Protein AF-A0A1B1S515-F1 (afdb_monomer_lite)

Sequence (74 aa):
MRRLYEYFTIEQKKEAVKKLELDKLELQKEINQNIDSYPRITREVLLHTLDSWNLEIEELENDIKDNRGPHKKI

Foldseek 3Di:
DPPVQLAAALVRLVVVLVVLVVVLVVLVVCCVVCVVVDDPVVNVVSVVSSVVSVVVNVVSVVCSVVNNGHDDDD

Radius of gyration: 14.92 Å; chains: 1; bounding box: 31×14×49 Å

Secondary structure (DSSP, 8-state):
--TTGGG--HHHHHHHHHHHHHHHHHHHHHHHHHGGGS-HHHHHHHHHHHHHHHHHHHHHHHHHHTT-------

Structure (mmCIF, N/CA/C/O backbone):
data_AF-A0A1B1S515-F1
#
_entry.id   AF-A0A1B1S515-F1
#
loop_
_atom_site.group_PDB
_atom_site.id
_atom_site.type_symbol
_atom_site.label_atom_id
_atom_site.label_alt_id
_atom_site.label_comp_id
_atom_site.label_asym_id
_atom_site.label_entity_id
_atom_site.label_seq_id
_atom_site.pdbx_PDB_ins_code
_atom_site.Cartn_x
_atom_site.Cartn_y
_atom_site.Cartn_z
_atom_site.occupancy
_atom_site.B_iso_or_equiv
_atom_site.auth_seq_id
_atom_site.auth_comp_id
_atom_site.auth_asym_id
_atom_site.auth_atom_id
_atom_site.pdbx_PDB_model_num
ATOM 1 N N . MET A 1 1 ? -4.484 -4.248 -10.273 1.00 60.78 1 MET A N 1
ATOM 2 C CA . MET A 1 1 ? -3.870 -2.989 -10.747 1.00 60.78 1 MET A CA 1
ATOM 3 C C . MET A 1 1 ? -4.848 -1.890 -11.202 1.00 60.78 1 MET A C 1
ATOM 5 O O . MET A 1 1 ? -5.732 -2.129 -12.027 1.00 60.78 1 MET A O 1
ATOM 9 N N . ARG A 1 2 ? -4.642 -0.639 -10.754 1.00 71.00 2 ARG A N 1
ATOM 10 C CA . ARG A 1 2 ? -5.168 0.551 -11.451 1.00 71.00 2 ARG A CA 1
ATOM 11 C C . ARG A 1 2 ? -4.503 0.654 -12.825 1.00 71.00 2 ARG A C 1
ATOM 13 O O . ARG A 1 2 ? -3.284 0.752 -12.904 1.00 71.00 2 ARG A O 1
ATOM 20 N N . ARG A 1 3 ? -5.297 0.749 -13.898 1.00 77.38 3 ARG A N 1
ATOM 21 C CA . ARG A 1 3 ? -4.803 0.878 -15.290 1.00 77.38 3 ARG A CA 1
ATOM 22 C C . ARG A 1 3 ? -3.832 2.043 -15.513 1.00 77.38 3 ARG A C 1
ATOM 24 O O . ARG A 1 3 ? -3.176 2.109 -16.540 1.00 77.38 3 ARG A O 1
ATOM 31 N N . LEU A 1 4 ? -3.761 2.992 -14.581 1.00 84.88 4 LEU A N 1
ATOM 32 C CA . LEU A 1 4 ? -2.857 4.130 -14.661 1.00 84.88 4 LEU A CA 1
ATOM 33 C C . LEU A 1 4 ? -1.374 3.719 -14.589 1.00 84.88 4 LEU A C 1
ATOM 35 O O . LEU A 1 4 ? -0.560 4.309 -15.297 1.00 84.88 4 LEU A O 1
ATOM 39 N N . TYR A 1 5 ? -1.012 2.715 -13.782 1.00 87.56 5 TYR A N 1
ATOM 40 C CA . TYR A 1 5 ? 0.396 2.340 -13.582 1.00 87.56 5 TYR A CA 1
ATOM 41 C C . TYR A 1 5 ? 1.033 1.678 -14.800 1.00 87.56 5 TYR A C 1
ATOM 43 O O . TYR A 1 5 ? 2.247 1.754 -14.978 1.00 87.56 5 TYR A O 1
ATOM 51 N N . GLU A 1 6 ? 0.222 1.122 -15.696 1.00 86.50 6 GLU A N 1
ATOM 52 C CA . GLU A 1 6 ? 0.655 0.651 -17.013 1.00 86.50 6 GLU A CA 1
ATOM 53 C C . GLU A 1 6 ? 1.318 1.753 -17.852 1.00 86.50 6 GLU A C 1
ATOM 55 O O . GLU A 1 6 ? 2.046 1.453 -18.792 1.00 86.50 6 GLU A O 1
ATOM 60 N N . TYR A 1 7 ? 1.093 3.026 -17.522 1.00 89.56 7 TYR A N 1
ATOM 61 C CA . TYR A 1 7 ? 1.660 4.180 -18.222 1.00 89.56 7 TYR A CA 1
ATOM 62 C C . TYR A 1 7 ? 2.794 4.855 -17.445 1.00 89.56 7 TYR A C 1
ATOM 64 O O . TYR A 1 7 ? 3.309 5.883 -17.884 1.00 89.56 7 TYR A O 1
ATOM 72 N N . PHE A 1 8 ? 3.189 4.303 -16.297 1.00 92.31 8 PHE A N 1
ATOM 73 C CA . PHE A 1 8 ? 4.235 4.882 -15.463 1.00 92.31 8 PHE A CA 1
ATOM 74 C C . PHE A 1 8 ? 5.622 4.414 -15.898 1.00 92.31 8 PHE A C 1
ATOM 76 O O . PHE A 1 8 ? 5.839 3.250 -16.246 1.00 92.31 8 PHE A O 1
ATOM 83 N N . THR A 1 9 ? 6.592 5.324 -15.820 1.00 94.31 9 THR A N 1
ATOM 84 C CA . THR A 1 9 ? 8.012 4.960 -15.818 1.00 94.31 9 THR A CA 1
ATOM 85 C C . THR A 1 9 ? 8.365 4.200 -14.542 1.00 94.31 9 THR A C 1
ATOM 87 O O . THR A 1 9 ? 7.656 4.273 -13.540 1.00 94.31 9 THR A O 1
ATOM 90 N N . ILE A 1 10 ? 9.499 3.499 -14.550 1.00 94.50 10 ILE A N 1
ATOM 91 C CA . ILE A 1 10 ? 9.990 2.783 -13.365 1.00 94.50 10 ILE A CA 1
ATOM 92 C C . ILE A 1 10 ? 10.155 3.722 -12.165 1.00 94.50 10 ILE A C 1
ATOM 94 O O . ILE A 1 10 ? 9.767 3.370 -11.056 1.00 94.50 10 ILE A O 1
ATOM 98 N N . GLU A 1 11 ? 10.655 4.939 -12.379 1.00 95.12 11 GLU A N 1
ATOM 99 C CA . GLU A 1 11 ? 10.802 5.923 -11.299 1.00 95.12 11 GLU A CA 1
ATOM 100 C C . GLU A 1 11 ? 9.449 6.395 -10.754 1.00 95.12 11 GLU A C 1
ATOM 102 O O . GLU A 1 11 ? 9.279 6.504 -9.543 1.00 95.12 11 GLU A O 1
ATOM 107 N N . GLN A 1 12 ? 8.449 6.582 -11.619 1.00 95.44 12 GLN A N 1
ATOM 108 C CA . GLN A 1 12 ? 7.087 6.904 -11.179 1.00 95.44 12 GLN A CA 1
ATOM 109 C C . GLN A 1 12 ? 6.440 5.740 -10.419 1.00 95.44 12 GLN A C 1
ATOM 111 O O . GLN A 1 12 ? 5.722 5.973 -9.448 1.00 95.44 12 GLN A O 1
ATOM 116 N N . LYS A 1 13 ? 6.709 4.488 -10.818 1.00 95.06 13 LYS A N 1
ATOM 117 C CA . LYS A 1 13 ? 6.266 3.300 -10.072 1.00 95.06 13 LYS A CA 1
ATOM 118 C C . LYS A 1 13 ? 6.913 3.247 -8.687 1.00 95.06 13 LYS A C 1
ATOM 120 O O . LYS A 1 13 ? 6.199 3.048 -7.711 1.00 95.06 13 LYS A O 1
ATOM 125 N N . LYS A 1 14 ? 8.220 3.513 -8.570 1.00 96.75 14 LYS A N 1
ATOM 126 C CA . LYS A 1 14 ? 8.916 3.602 -7.270 1.00 96.75 14 LYS A CA 1
ATOM 127 C C . LYS A 1 14 ? 8.324 4.689 -6.373 1.00 96.75 14 LYS A C 1
ATOM 129 O O . LYS A 1 14 ? 8.129 4.470 -5.181 1.00 96.75 14 LYS A O 1
ATOM 134 N N . GLU A 1 15 ? 8.023 5.859 -6.936 1.00 97.12 15 GLU A N 1
ATOM 135 C CA . GLU A 1 15 ? 7.388 6.940 -6.181 1.00 97.12 15 GLU A CA 1
ATOM 136 C C . GLU A 1 15 ? 5.976 6.552 -5.713 1.00 97.12 15 GLU A C 1
ATOM 138 O O . GLU A 1 15 ? 5.600 6.847 -4.577 1.00 97.12 15 GLU A O 1
ATOM 143 N N . ALA A 1 16 ? 5.210 5.862 -6.563 1.00 95.50 16 ALA A N 1
ATOM 144 C CA . ALA A 1 16 ? 3.890 5.351 -6.215 1.00 95.50 16 ALA A CA 1
ATOM 145 C C . ALA A 1 16 ? 3.956 4.316 -5.083 1.00 95.50 16 ALA A C 1
ATOM 147 O O . ALA A 1 16 ? 3.189 4.446 -4.132 1.00 95.50 16 ALA A O 1
ATOM 148 N N . VAL A 1 17 ? 4.898 3.362 -5.140 1.00 97.31 17 VAL A N 1
ATOM 149 C CA . VAL A 1 17 ? 5.141 2.391 -4.056 1.00 97.31 17 VAL A CA 1
ATOM 150 C C . VAL A 1 17 ? 5.417 3.123 -2.748 1.00 97.31 17 VAL A C 1
ATOM 152 O O . VAL A 1 17 ? 4.705 2.911 -1.776 1.00 97.31 17 VAL A O 1
ATOM 155 N N . LYS A 1 18 ? 6.357 4.075 -2.742 1.00 97.81 18 LYS A N 1
ATOM 156 C CA . LYS A 1 18 ? 6.707 4.829 -1.530 1.00 97.81 18 LYS A CA 1
ATOM 157 C C . LYS A 1 18 ? 5.508 5.566 -0.919 1.00 97.81 18 LYS A C 1
ATOM 159 O O . LYS A 1 18 ? 5.374 5.618 0.299 1.00 97.81 18 LYS A O 1
ATOM 164 N N . LYS A 1 19 ? 4.654 6.173 -1.749 1.00 96.94 19 LYS A N 1
ATOM 165 C CA . LYS A 1 19 ? 3.435 6.856 -1.282 1.00 96.94 19 LYS A CA 1
ATOM 166 C C . LYS A 1 19 ? 2.431 5.860 -0.699 1.00 96.94 19 LYS A C 1
ATOM 168 O O . LYS A 1 19 ? 1.965 6.068 0.413 1.00 96.94 19 LYS A O 1
ATOM 173 N N . LEU A 1 20 ? 2.177 4.757 -1.405 1.00 96.50 20 LEU A N 1
ATOM 174 C CA . LEU A 1 20 ? 1.277 3.699 -0.941 1.00 96.50 20 LEU A CA 1
ATOM 175 C C . LEU A 1 20 ? 1.757 3.059 0.367 1.00 96.50 20 LEU A C 1
ATOM 177 O O . LEU A 1 20 ? 0.940 2.783 1.236 1.00 96.50 20 LEU A O 1
ATOM 181 N N . GLU A 1 21 ? 3.061 2.849 0.544 1.00 97.81 21 GLU A N 1
ATOM 182 C CA . GLU A 1 21 ? 3.627 2.326 1.792 1.00 97.81 21 GLU A CA 1
ATOM 183 C C . GLU A 1 21 ? 3.398 3.265 2.982 1.00 97.81 21 GLU A C 1
ATOM 185 O O . GLU A 1 21 ? 3.084 2.799 4.079 1.00 97.81 21 GLU A O 1
ATOM 190 N N . LEU A 1 22 ? 3.532 4.580 2.774 1.00 97.94 22 LEU A N 1
ATOM 191 C CA . LEU A 1 22 ? 3.265 5.583 3.808 1.00 97.94 22 LEU A CA 1
ATOM 192 C C . LEU A 1 22 ? 1.779 5.618 4.178 1.00 97.94 22 LEU A C 1
ATOM 194 O O . LEU A 1 22 ? 1.453 5.526 5.361 1.00 97.94 22 LEU A O 1
ATOM 198 N N . ASP A 1 23 ? 0.895 5.669 3.180 1.00 97.62 23 ASP A N 1
ATOM 199 C CA . ASP A 1 23 ? -0.558 5.665 3.388 1.00 97.62 23 ASP A CA 1
ATOM 200 C C . ASP A 1 23 ? -1.005 4.373 4.094 1.00 97.62 23 ASP A C 1
ATOM 202 O O . ASP A 1 23 ? -1.789 4.393 5.046 1.00 97.62 23 ASP A O 1
ATOM 206 N N . LYS A 1 24 ? -0.451 3.228 3.678 1.00 97.56 24 LYS A N 1
ATOM 207 C CA . LYS A 1 24 ? -0.678 1.923 4.306 1.00 97.56 24 LYS A CA 1
ATOM 208 C C . LYS A 1 24 ? -0.237 1.918 5.766 1.00 97.56 24 LYS A C 1
ATOM 210 O O . LYS A 1 24 ? -0.954 1.381 6.608 1.00 97.56 24 LYS A O 1
ATOM 215 N N . LEU A 1 25 ? 0.928 2.484 6.080 1.00 97.81 25 LEU A N 1
ATOM 216 C CA . LEU A 1 25 ? 1.428 2.556 7.452 1.00 97.81 25 LEU A CA 1
ATOM 217 C C . LEU A 1 25 ? 0.510 3.408 8.339 1.00 97.81 25 LEU A C 1
ATOM 219 O O . LEU A 1 25 ? 0.227 3.024 9.476 1.00 97.81 25 LEU A O 1
ATOM 223 N N . GLU A 1 26 ? 0.031 4.538 7.821 1.00 97.88 26 GLU A N 1
ATOM 224 C CA . GLU A 1 26 ? -0.922 5.400 8.520 1.00 97.88 26 GLU A CA 1
ATOM 225 C C . GLU A 1 26 ? -2.249 4.674 8.775 1.00 97.88 26 GLU A C 1
ATOM 227 O O . GLU A 1 26 ? -2.705 4.612 9.919 1.00 97.88 26 GLU A O 1
ATOM 232 N N . LEU A 1 27 ? -2.813 4.029 7.750 1.00 96.94 27 LEU A N 1
ATOM 233 C CA . LEU A 1 27 ? -4.041 3.245 7.877 1.00 96.94 27 LEU A CA 1
ATOM 234 C C . LEU A 1 27 ? -3.882 2.079 8.863 1.00 96.94 27 LEU A C 1
ATOM 236 O O . LEU A 1 27 ? -4.756 1.843 9.696 1.00 96.94 27 LEU A O 1
ATOM 240 N N . GLN A 1 28 ? -2.758 1.362 8.810 1.00 96.88 28 GLN A N 1
ATOM 241 C CA . GLN A 1 28 ? -2.470 0.270 9.737 1.00 96.88 28 GLN A CA 1
ATOM 242 C C . GLN A 1 28 ? -2.423 0.765 11.184 1.00 96.88 28 GLN A C 1
ATOM 244 O O . GLN A 1 28 ? -2.921 0.090 12.086 1.00 96.88 28 GLN A O 1
ATOM 249 N N . LYS A 1 29 ? -1.825 1.938 11.416 1.00 97.38 29 LYS A N 1
ATOM 250 C CA . LYS A 1 29 ? -1.781 2.557 12.741 1.00 97.38 29 LYS A CA 1
ATOM 251 C C . LYS A 1 29 ? -3.184 2.923 13.225 1.00 97.38 29 LYS A C 1
ATOM 253 O O . LYS A 1 29 ? -3.507 2.605 14.366 1.00 97.38 29 LYS A O 1
ATOM 258 N N . GLU A 1 30 ? -4.005 3.523 12.366 1.00 95.44 30 GLU A N 1
ATOM 259 C CA . GLU A 1 30 ? -5.389 3.894 12.684 1.00 95.44 30 GLU A CA 1
ATOM 260 C C . GLU A 1 30 ? -6.234 2.662 13.037 1.00 95.44 30 GLU A C 1
ATOM 262 O O . GLU A 1 30 ? -6.885 2.626 14.081 1.00 95.44 30 GLU A O 1
ATOM 267 N N . ILE A 1 31 ? -6.146 1.600 12.230 1.00 95.31 31 ILE A N 1
ATOM 268 C CA . ILE A 1 31 ? -6.776 0.305 12.517 1.00 95.31 31 IL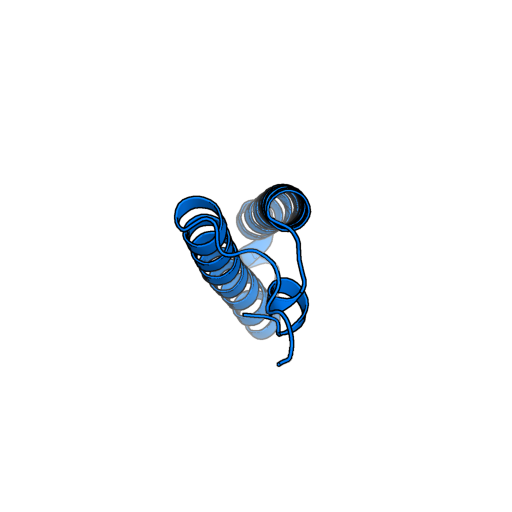E A CA 1
ATOM 269 C C . ILE A 1 31 ? -6.295 -0.216 13.878 1.00 95.31 31 ILE A C 1
ATOM 271 O O . ILE A 1 31 ? -7.110 -0.470 14.757 1.00 95.31 31 ILE A O 1
ATOM 275 N N . ASN A 1 32 ? -4.988 -0.317 14.112 1.00 95.00 32 ASN A N 1
ATOM 276 C CA . ASN A 1 32 ? -4.466 -0.890 15.358 1.00 95.00 32 ASN A CA 1
ATOM 277 C C . ASN A 1 32 ? -4.895 -0.120 16.616 1.00 95.00 32 ASN A C 1
ATOM 279 O O . ASN A 1 32 ? -4.992 -0.713 17.687 1.00 95.00 32 ASN A O 1
ATOM 283 N N . GLN A 1 33 ? -5.117 1.189 16.501 1.00 95.44 33 GLN A N 1
ATOM 284 C CA . GLN A 1 33 ? -5.523 2.035 17.623 1.00 95.44 33 GLN A CA 1
ATOM 285 C C . GLN A 1 33 ? -7.037 2.043 17.840 1.00 95.44 33 GLN A C 1
ATOM 287 O O . GLN A 1 33 ? -7.481 2.128 18.983 1.00 95.44 33 GLN A O 1
ATOM 292 N N . ASN A 1 34 ? -7.822 1.946 16.765 1.00 94.31 34 ASN A N 1
ATOM 293 C CA . ASN A 1 34 ? -9.23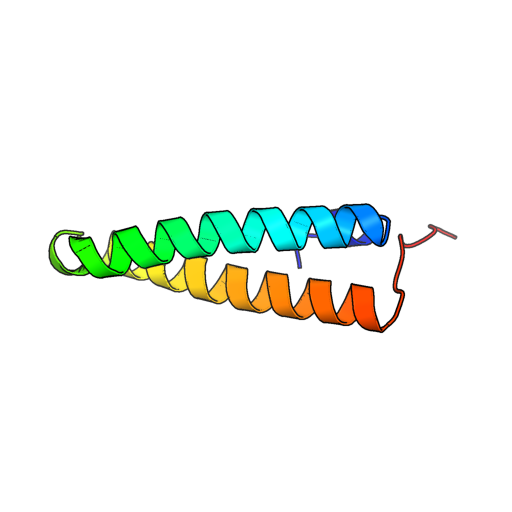7 2.309 16.791 1.00 94.31 34 ASN A CA 1
ATOM 294 C C . ASN A 1 34 ? -10.178 1.233 16.228 1.00 94.31 34 ASN A C 1
ATOM 296 O O . ASN A 1 34 ? -11.384 1.473 16.191 1.00 94.31 34 ASN A O 1
ATOM 300 N N . ILE A 1 35 ? -9.695 0.055 15.809 1.00 90.50 35 ILE A N 1
ATOM 301 C CA . ILE A 1 35 ? -10.505 -0.933 15.069 1.00 90.50 35 ILE A CA 1
ATOM 302 C C . ILE A 1 35 ? -11.844 -1.241 15.745 1.00 90.50 35 ILE A C 1
ATOM 304 O O . ILE A 1 35 ? -12.884 -1.159 15.094 1.00 90.50 35 ILE A O 1
ATOM 308 N N . ASP A 1 36 ? -11.847 -1.493 17.053 1.00 93.00 36 ASP A N 1
ATOM 309 C CA . ASP A 1 36 ? -13.051 -1.863 17.806 1.00 93.00 36 ASP A CA 1
ATOM 310 C C . ASP A 1 36 ? -14.047 -0.706 17.970 1.00 93.00 36 ASP A C 1
ATOM 312 O O . ASP A 1 36 ? -15.231 -0.940 18.219 1.00 93.00 36 ASP A O 1
ATOM 316 N N . SER A 1 37 ? -13.593 0.537 17.781 1.00 95.75 37 SER A N 1
ATOM 317 C CA . SER A 1 37 ? -14.438 1.734 17.843 1.00 95.75 37 SER A CA 1
ATOM 318 C C . SER A 1 37 ? -15.254 1.950 16.565 1.00 95.75 37 SER A C 1
ATOM 320 O O . SER A 1 37 ? -16.296 2.608 16.595 1.00 95.75 37 SER A O 1
ATOM 322 N N . TYR A 1 38 ? -14.822 1.375 15.439 1.00 95.19 38 TYR A N 1
ATOM 323 C CA . TYR A 1 38 ? -15.522 1.541 14.174 1.00 95.19 38 TYR A CA 1
ATOM 324 C C . TYR A 1 38 ? -16.697 0.575 14.029 1.00 95.19 38 TYR A C 1
ATOM 326 O O . TYR A 1 38 ? -16.598 -0.590 14.425 1.00 95.19 38 TYR A O 1
ATOM 334 N N . PRO A 1 39 ? -17.786 0.990 13.357 1.00 97.06 39 PRO A N 1
ATOM 335 C CA . PRO A 1 39 ? -18.818 0.072 12.8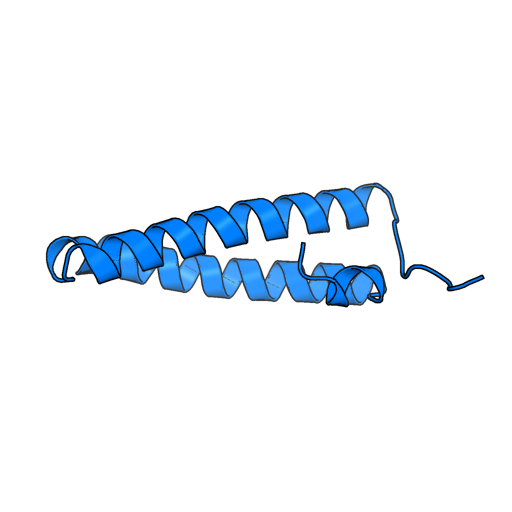98 1.00 97.06 39 PRO A CA 1
ATOM 336 C C . PRO A 1 39 ? -18.228 -1.053 12.044 1.00 97.06 39 PRO A C 1
ATOM 338 O O . PRO A 1 39 ? -17.253 -0.859 11.318 1.00 97.06 39 PRO A O 1
ATOM 341 N N . ARG A 1 40 ? -18.870 -2.225 12.066 1.00 95.81 40 ARG A N 1
ATOM 342 C CA . ARG A 1 40 ? -18.424 -3.407 11.311 1.00 95.81 40 ARG A CA 1
ATOM 343 C C . ARG A 1 40 ? -18.131 -3.105 9.836 1.00 95.81 40 ARG A C 1
ATOM 345 O O . ARG A 1 40 ? -17.081 -3.503 9.353 1.00 95.81 40 ARG A O 1
ATOM 352 N N . ILE A 1 41 ? -19.026 -2.386 9.156 1.00 97.00 41 ILE A N 1
ATOM 353 C CA . ILE A 1 41 ? -18.868 -2.038 7.733 1.00 97.00 41 ILE A CA 1
ATOM 354 C C . ILE A 1 41 ? -17.595 -1.214 7.518 1.00 97.00 41 ILE A C 1
ATOM 356 O O . ILE A 1 41 ? -16.822 -1.485 6.607 1.00 97.00 41 ILE A O 1
ATOM 360 N N . THR A 1 42 ? -17.341 -0.234 8.385 1.00 96.50 42 THR A N 1
ATOM 361 C CA . THR A 1 42 ? -16.132 0.587 8.319 1.00 96.50 42 THR A CA 1
ATOM 362 C C . THR A 1 42 ? -14.883 -0.263 8.538 1.00 96.50 42 THR A C 1
ATOM 364 O O . THR A 1 42 ? -13.949 -0.156 7.753 1.00 96.50 42 THR A O 1
ATOM 367 N N . ARG A 1 43 ? -14.878 -1.165 9.531 1.00 95.88 43 ARG A N 1
ATOM 368 C CA . ARG A 1 43 ? -13.757 -2.098 9.742 1.00 95.88 43 ARG A CA 1
ATOM 369 C C . ARG A 1 43 ? -13.472 -2.948 8.509 1.00 95.88 43 ARG A C 1
ATOM 371 O O . ARG A 1 43 ? -12.322 -3.057 8.102 1.00 95.88 43 ARG A O 1
ATOM 378 N N . GLU A 1 44 ? -14.514 -3.534 7.923 1.00 96.62 44 GLU A N 1
ATOM 379 C CA . GLU A 1 44 ? -14.396 -4.373 6.728 1.00 96.62 44 GLU A CA 1
ATOM 380 C C . GLU A 1 44 ? -13.793 -3.582 5.563 1.00 96.62 44 GLU A C 1
ATOM 382 O O . GLU A 1 44 ? -12.859 -4.066 4.935 1.00 96.62 44 GLU A O 1
ATOM 387 N N . VAL A 1 45 ? -14.245 -2.346 5.328 1.00 97.44 45 VAL A N 1
ATOM 388 C CA . VAL A 1 45 ? -13.693 -1.467 4.282 1.00 97.44 45 VAL A CA 1
ATOM 389 C C . VAL A 1 45 ? -12.225 -1.120 4.540 1.00 97.44 45 VAL A C 1
ATOM 391 O O . VAL A 1 45 ? -11.422 -1.166 3.607 1.00 97.44 45 VAL A O 1
ATOM 394 N N . LEU A 1 46 ? -11.850 -0.792 5.780 1.00 97.00 46 LEU A N 1
ATOM 395 C CA . LEU A 1 46 ? -10.467 -0.442 6.125 1.00 97.00 46 LEU A CA 1
ATOM 396 C C . LEU A 1 46 ? -9.523 -1.636 5.930 1.00 97.00 46 LEU A C 1
ATOM 398 O O . LEU A 1 46 ? -8.473 -1.490 5.306 1.00 97.00 46 LEU A O 1
ATOM 402 N N . LEU A 1 47 ? -9.923 -2.824 6.390 1.00 95.88 47 LEU A N 1
ATOM 403 C CA . LEU A 1 47 ? -9.155 -4.056 6.196 1.00 95.88 47 LEU A CA 1
ATOM 404 C C . LEU A 1 47 ? -9.049 -4.424 4.709 1.00 95.88 47 LEU A C 1
ATOM 406 O O . LEU A 1 47 ? -7.954 -4.690 4.225 1.00 95.88 47 LEU A O 1
ATOM 410 N N . HIS A 1 48 ? -10.146 -4.329 3.950 1.00 96.75 48 HIS A N 1
ATOM 411 C CA . HIS A 1 48 ? -10.113 -4.557 2.502 1.00 96.75 48 HIS A CA 1
ATOM 412 C C . HIS A 1 48 ? -9.197 -3.577 1.769 1.00 96.75 48 HIS A C 1
ATOM 414 O O . HIS A 1 48 ? -8.552 -3.945 0.786 1.00 96.75 48 HIS A O 1
ATOM 420 N N . THR A 1 49 ? -9.165 -2.320 2.213 1.00 96.44 49 THR A N 1
ATOM 421 C CA . THR A 1 49 ? -8.297 -1.293 1.632 1.00 96.44 49 THR A CA 1
ATOM 422 C C . THR A 1 49 ? -6.833 -1.642 1.874 1.00 96.44 49 THR A C 1
ATOM 424 O O . THR A 1 49 ? -6.039 -1.597 0.939 1.00 96.44 49 THR A O 1
ATOM 427 N N . LEU A 1 50 ? -6.497 -2.070 3.094 1.00 96.44 50 LEU A N 1
ATOM 428 C CA . LEU A 1 50 ? -5.156 -2.521 3.452 1.00 96.44 50 LEU A CA 1
ATOM 429 C C . LEU A 1 50 ? -4.706 -3.713 2.591 1.00 96.44 50 LEU A C 1
ATOM 431 O O . LEU A 1 50 ? -3.615 -3.683 2.022 1.00 96.44 50 LEU A O 1
ATOM 435 N N . ASP A 1 51 ? -5.560 -4.728 2.445 1.00 96.38 51 ASP A N 1
ATOM 436 C CA . ASP A 1 51 ? -5.282 -5.897 1.605 1.00 96.38 51 A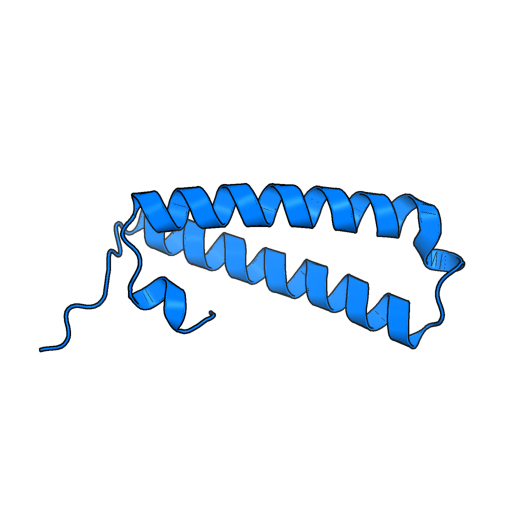SP A CA 1
ATOM 437 C C . ASP A 1 51 ? -5.116 -5.511 0.131 1.00 96.38 51 ASP A C 1
ATOM 439 O O . ASP A 1 51 ? -4.212 -5.992 -0.551 1.00 96.38 51 ASP A O 1
ATOM 443 N N . SER A 1 52 ? -5.947 -4.590 -0.359 1.00 95.81 52 SER A N 1
ATOM 444 C CA . SER A 1 52 ? -5.861 -4.102 -1.739 1.00 95.81 52 SER A CA 1
ATOM 445 C C . SER A 1 52 ? -4.550 -3.361 -1.994 1.00 95.81 52 SER A C 1
ATOM 447 O O . SER A 1 52 ? -3.914 -3.585 -3.021 1.00 95.81 52 SER A O 1
ATOM 449 N N . TRP A 1 53 ? -4.115 -2.512 -1.058 1.00 96.69 53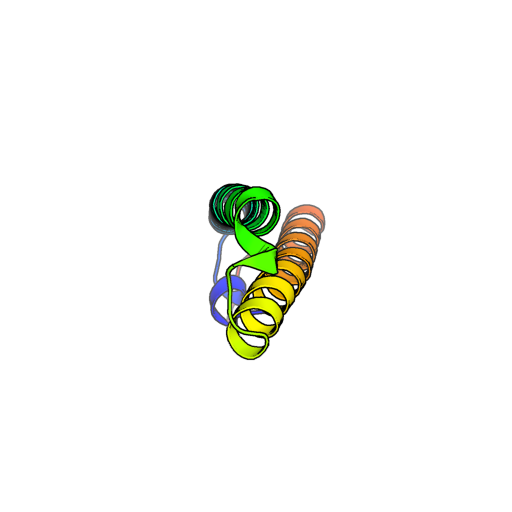 TRP A N 1
ATOM 450 C CA . TRP A 1 53 ? -2.835 -1.814 -1.165 1.00 96.69 53 TRP A CA 1
ATOM 451 C C . TRP A 1 53 ? -1.639 -2.758 -1.054 1.00 96.69 53 TRP A C 1
ATOM 453 O O . TRP A 1 53 ? -0.646 -2.529 -1.736 1.00 96.69 53 TRP A O 1
ATOM 463 N N . ASN A 1 54 ? -1.726 -3.836 -0.266 1.00 96.19 54 ASN A N 1
ATOM 464 C CA . ASN A 1 54 ? -0.682 -4.867 -0.230 1.00 96.19 54 ASN A CA 1
ATOM 465 C C . ASN A 1 54 ? -0.450 -5.477 -1.612 1.00 96.19 54 ASN A C 1
ATOM 467 O O . ASN A 1 54 ? 0.684 -5.512 -2.082 1.00 96.19 54 ASN A O 1
ATOM 471 N N . LEU A 1 55 ? -1.531 -5.905 -2.265 1.00 95.69 55 LEU A N 1
ATOM 472 C CA . LEU A 1 55 ? -1.468 -6.482 -3.605 1.00 95.69 55 LEU A CA 1
ATOM 473 C C . LEU A 1 55 ? -0.983 -5.454 -4.635 1.00 95.69 55 LEU A C 1
ATOM 475 O O . LEU A 1 55 ? -0.183 -5.774 -5.506 1.00 95.69 55 LEU A O 1
ATOM 479 N N . GLU A 1 56 ? -1.439 -4.205 -4.527 1.00 95.06 56 GLU A N 1
ATOM 480 C CA . GLU A 1 56 ? -1.040 -3.122 -5.431 1.00 95.06 56 GLU A CA 1
ATOM 481 C C . GLU A 1 56 ? 0.458 -2.790 -5.318 1.00 95.06 56 GLU A C 1
ATOM 483 O O . GLU A 1 56 ? 1.116 -2.581 -6.339 1.00 95.06 56 GLU A O 1
ATOM 488 N N . ILE A 1 57 ? 1.010 -2.788 -4.100 1.00 96.38 57 ILE A N 1
ATOM 489 C CA . ILE A 1 57 ? 2.449 -2.627 -3.859 1.00 96.38 57 ILE A CA 1
ATOM 490 C C . ILE A 1 57 ? 3.223 -3.816 -4.439 1.00 96.38 57 ILE A C 1
ATOM 492 O O . ILE A 1 57 ? 4.146 -3.593 -5.215 1.00 96.38 57 ILE A O 1
ATOM 496 N N . GLU A 1 58 ? 2.822 -5.055 -4.137 1.00 96.19 58 GLU A N 1
ATOM 497 C CA . GLU A 1 58 ? 3.497 -6.263 -4.636 1.00 96.19 58 GLU A CA 1
ATOM 498 C C . GLU A 1 58 ? 3.534 -6.303 -6.175 1.00 96.19 58 GLU A C 1
ATOM 500 O O . GLU A 1 58 ? 4.564 -6.602 -6.784 1.00 96.19 58 GLU A O 1
ATOM 505 N N . GLU A 1 59 ? 2.425 -5.957 -6.834 1.00 92.81 59 GLU A N 1
ATOM 506 C CA . GLU A 1 59 ? 2.357 -5.841 -8.295 1.00 92.81 59 GLU A CA 1
ATOM 507 C C . GLU A 1 59 ? 3.340 -4.783 -8.829 1.00 92.81 59 GLU A C 1
ATOM 509 O O . GLU A 1 59 ? 4.084 -5.050 -9.776 1.00 92.81 59 GLU A O 1
ATOM 514 N N . LEU A 1 60 ? 3.375 -3.590 -8.224 1.00 94.94 60 LEU A N 1
ATOM 515 C CA . LEU A 1 60 ? 4.284 -2.513 -8.628 1.00 94.94 60 LEU A CA 1
ATOM 516 C C . LEU A 1 60 ? 5.756 -2.878 -8.411 1.00 94.94 60 LEU A C 1
ATOM 518 O O . LEU A 1 60 ? 6.594 -2.570 -9.260 1.00 94.94 60 LEU A O 1
ATOM 522 N N . GLU A 1 61 ? 6.081 -3.538 -7.303 1.00 95.88 61 GLU A N 1
ATOM 523 C CA . GLU A 1 61 ? 7.429 -4.025 -7.011 1.00 95.88 61 GLU A CA 1
ATOM 524 C C . GLU A 1 61 ? 7.877 -5.082 -8.022 1.00 95.88 61 GLU A C 1
ATOM 526 O O . GLU A 1 61 ? 9.008 -5.025 -8.514 1.00 95.88 61 GLU A O 1
ATOM 531 N N . ASN A 1 62 ? 6.982 -6.000 -8.399 1.00 94.81 62 ASN A N 1
ATOM 532 C CA . ASN A 1 62 ? 7.238 -6.977 -9.454 1.00 94.81 62 ASN A CA 1
ATOM 533 C C . ASN A 1 62 ? 7.473 -6.296 -10.809 1.00 94.81 62 ASN A C 1
ATOM 535 O O . ASN A 1 62 ? 8.430 -6.628 -11.506 1.00 94.81 62 ASN A O 1
ATOM 539 N N . ASP A 1 63 ? 6.669 -5.293 -11.163 1.00 93.19 63 ASP A N 1
ATOM 540 C CA . ASP A 1 63 ? 6.873 -4.503 -12.378 1.00 93.19 63 ASP A CA 1
ATOM 541 C C . ASP A 1 63 ? 8.222 -3.766 -12.379 1.00 93.19 63 ASP A C 1
ATOM 543 O O . ASP A 1 63 ? 8.904 -3.721 -13.405 1.00 93.19 63 ASP A O 1
ATOM 547 N N . ILE A 1 64 ? 8.626 -3.192 -11.241 1.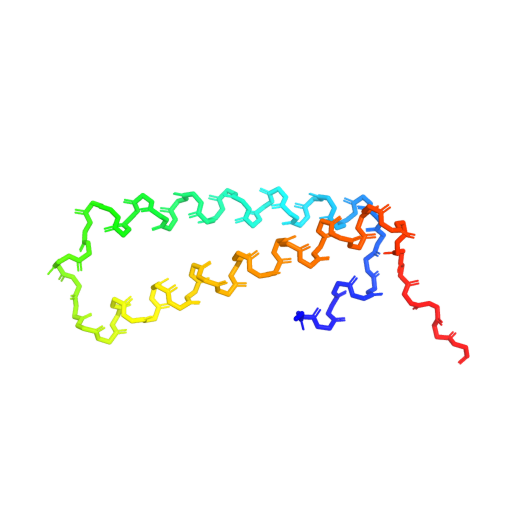00 94.56 64 ILE A N 1
ATOM 548 C CA . ILE A 1 64 ? 9.927 -2.529 -11.082 1.00 94.56 64 ILE A CA 1
ATOM 549 C C . ILE A 1 64 ? 11.063 -3.541 -11.251 1.00 94.56 64 ILE A C 1
ATOM 551 O O . ILE A 1 64 ? 12.023 -3.269 -11.975 1.00 94.56 64 ILE A O 1
ATOM 555 N N . LYS A 1 65 ? 10.947 -4.711 -10.615 1.00 95.38 65 LYS A N 1
ATOM 556 C CA . LYS A 1 65 ? 11.936 -5.795 -10.673 1.00 95.38 65 LYS A CA 1
ATOM 557 C C . LYS A 1 65 ? 12.103 -6.347 -12.087 1.00 95.38 65 LYS A C 1
ATOM 559 O O . LYS A 1 65 ? 13.229 -6.560 -12.530 1.00 95.38 65 LYS A O 1
ATOM 564 N N . ASP A 1 66 ? 10.998 -6.506 -12.806 1.00 94.38 66 ASP A N 1
ATOM 565 C CA . ASP A 1 66 ? 10.974 -6.968 -14.194 1.00 94.38 66 ASP A CA 1
ATOM 566 C C . ASP A 1 66 ? 11.283 -5.845 -15.201 1.00 94.38 66 ASP A C 1
ATOM 568 O O . ASP A 1 66 ? 11.245 -6.062 -16.414 1.00 94.38 66 ASP A O 1
ATOM 572 N N . ASN A 1 67 ? 11.581 -4.632 -14.719 1.00 89.50 67 ASN A N 1
ATOM 573 C CA . ASN A 1 67 ? 11.845 -3.440 -15.524 1.00 89.50 67 ASN A CA 1
ATOM 574 C C . ASN A 1 67 ? 10.719 -3.135 -16.538 1.00 89.50 67 ASN A C 1
ATOM 576 O O . ASN A 1 67 ? 10.954 -2.649 -17.650 1.00 89.50 67 ASN A O 1
ATOM 580 N N . ARG A 1 68 ? 9.470 -3.415 -16.148 1.00 87.31 68 ARG A N 1
ATOM 581 C CA . ARG A 1 68 ? 8.261 -3.158 -16.936 1.00 87.31 68 ARG A CA 1
ATOM 582 C C . ARG A 1 68 ? 7.901 -1.681 -16.849 1.00 87.31 68 ARG A C 1
ATOM 584 O O . ARG A 1 68 ? 7.186 -1.240 -15.949 1.00 87.31 68 ARG A O 1
ATOM 591 N N . GLY A 1 69 ? 8.439 -0.908 -17.787 1.00 80.62 69 GLY A N 1
ATOM 592 C CA . GLY A 1 69 ? 8.077 0.491 -18.001 1.00 80.62 69 GLY A CA 1
ATOM 593 C C . GLY A 1 69 ? 6.691 0.659 -18.645 1.00 80.62 69 GLY A C 1
ATOM 594 O O . GLY A 1 69 ? 5.905 -0.289 -18.688 1.00 80.62 69 GLY A O 1
ATOM 595 N N . PRO A 1 70 ? 6.379 1.854 -19.170 1.00 86.75 70 PRO A N 1
ATOM 596 C CA . PRO A 1 70 ? 5.063 2.132 -19.719 1.00 86.75 70 PRO A CA 1
ATOM 597 C C . PRO A 1 70 ? 4.774 1.262 -20.946 1.00 86.75 70 PRO A C 1
ATOM 599 O O . PRO A 1 70 ? 5.635 1.096 -21.818 1.00 86.75 70 PRO A O 1
ATOM 602 N N . HIS A 1 71 ? 3.545 0.760 -21.061 1.00 79.81 71 HIS A N 1
ATOM 603 C CA . HIS A 1 71 ? 3.066 0.136 -22.286 1.00 79.81 71 HIS A CA 1
ATOM 604 C C . HIS A 1 71 ? 3.091 1.171 -23.417 1.00 79.81 71 HIS A C 1
ATOM 606 O O . HIS A 1 71 ? 2.303 2.118 -23.450 1.00 79.81 71 HIS A O 1
ATOM 612 N N . LYS A 1 72 ? 4.006 0.993 -24.376 1.00 61.50 72 LYS A N 1
ATOM 613 C CA . LYS A 1 72 ? 3.933 1.705 -25.653 1.00 61.50 72 LYS A CA 1
ATOM 614 C C . LYS A 1 72 ? 2.735 1.136 -26.410 1.00 61.50 72 LYS A C 1
ATOM 616 O O . LYS A 1 72 ? 2.760 -0.035 -26.782 1.00 61.50 72 LYS A O 1
ATOM 621 N N . LYS A 1 73 ? 1.685 1.938 -26.617 1.00 54.09 73 LYS A N 1
ATOM 622 C CA . LYS A 1 73 ? 0.644 1.588 -27.591 1.00 54.09 73 LYS A CA 1
ATOM 623 C C . LYS A 1 73 ? 1.319 1.461 -28.961 1.00 54.09 73 LYS A C 1
ATOM 625 O O . LYS A 1 73 ? 2.002 2.396 -29.376 1.00 54.09 73 LYS A O 1
ATOM 630 N N . ILE A 1 74 ? 1.189 0.281 -29.565 1.00 47.66 74 ILE A N 1
ATOM 631 C CA . ILE A 1 74 ? 1.574 -0.014 -30.952 1.00 47.66 74 ILE A CA 1
ATOM 632 C C . ILE A 1 74 ? 0.555 0.652 -31.875 1.00 47.66 74 ILE A C 1
ATOM 634 O O . ILE A 1 74 ? -0.647 0.607 -31.518 1.00 47.66 74 ILE A O 1
#

pLDDT: mean 91.9, std 10.01, range [47.66, 97.94]

Organism: NCBI:txid1302659